Protein AF-A0A1X7D7S9-F1 (afdb_monomer)

Mean predicted aligned error: 9.65 Å

Organism: NCBI:txid1519643

Radius of gyration: 17.19 Å; Cα contacts (8 Å, |Δi|>4): 121; chains: 1; bounding box: 53×33×31 Å

Sequence (105 aa):
MAGSHLLNLKPTVRKIFLWLNSLSRKVWQDHLGNIFEETAKLDAINDYCKQAEKQAGKGNNIVLTGRAPVWMYLSIAHHMHGLAKSLSYDSPVTGIVQIFNHDPR

InterPro domains:
  IPR013409 CRISPR-associated protein Crn3/Csx3 [PF09620] (60-103)

pLDDT: mean 83.6, std 16.69, range [37.0, 97.94]

Foldseek 3Di:
DPPPPLVPDDPVVSVVVVVVVVVPQPEDEDALCVLDDPADDPVCLVVSLVVCCVRQDFAGEYEYEHDDDPVSVVSNCVSCVRGYQWYWYQDPVPGTGTPDHNPPD

Solvent-accessible surface area (backbone atoms only — not comparable to full-atom values): 6247 Å² total; per-residue (Å²): 144,83,74,76,73,62,77,78,45,58,70,70,57,38,48,51,52,52,45,55,52,63,63,55,58,59,64,38,70,54,47,53,41,75,76,42,75,94,71,80,53,80,91,47,47,68,58,49,39,50,50,51,44,69,73,50,47,70,66,25,40,37,35,49,34,68,60,66,60,71,68,55,57,53,52,38,52,60,67,36,58,88,39,34,35,27,36,28,37,53,39,97,87,77,40,77,41,78,76,50,72,67,70,92,120

Secondary structure (DSSP, 8-state):
--SSGGGGS-HHHHHHHHHHHHH---EEEEEGGGSSSSS--GGGHHHHHHHHHHHH-SS-EEEEESS--HHHHHHHHHHHHTT-SEEEEEETTTEEEEEEE----

Nearest PDB structures (foldseek):
  5eqt-assembly1_A  TM=4.354E-01  e=1.582E+00  Pyrococcus horikoshii
  5vhq-assembly1_F  TM=4.119E-01  e=3.554E+00  Homo sapiens
  4q6j-assembly1_B  TM=4.759E-01  e=8.537E+00  Listeria monocytogenes EGD-e
  8ua1-assembly1_E  TM=3.278E-01  e=3.801E+00  Saccharomyces cerevisiae
  6hq4-assembly1_B  TM=3.925E-01  e=7.980E+00  Bdellovibrio bacteriovorus HD100

Structure (mmCIF, N/CA/C/O backbone):
data_AF-A0A1X7D7S9-F1
#
_entry.id   AF-A0A1X7D7S9-F1
#
loop_
_atom_site.group_PDB
_atom_site.id
_atom_site.type_symbol
_atom_site.label_atom_id
_atom_site.label_alt_id
_atom_site.label_comp_id
_atom_site.label_asym_id
_atom_site.label_entity_id
_atom_site.label_seq_id
_atom_site.pdbx_PDB_ins_code
_atom_site.Cartn_x
_atom_site.Cartn_y
_atom_site.Cartn_z
_atom_site.occupancy
_atom_site.B_iso_or_equiv
_atom_site.auth_seq_id
_atom_site.auth_comp_id
_atom_site.auth_asym_id
_atom_site.auth_atom_id
_atom_site.pdbx_PDB_model_num
ATOM 1 N N . MET A 1 1 ? 16.690 23.941 -16.609 1.00 37.00 1 MET A N 1
ATOM 2 C CA . MET A 1 1 ? 18.089 24.423 -16.650 1.00 37.00 1 MET A CA 1
ATOM 3 C C . MET A 1 1 ? 18.795 24.054 -15.341 1.00 37.00 1 MET A C 1
ATOM 5 O O . MET A 1 1 ? 18.796 24.854 -14.423 1.00 37.00 1 MET A O 1
ATOM 9 N N . ALA A 1 2 ? 19.327 22.831 -15.204 1.00 45.22 2 ALA A N 1
ATOM 10 C CA . ALA A 1 2 ? 20.007 22.377 -13.972 1.00 45.22 2 ALA A CA 1
ATOM 11 C C . ALA A 1 2 ? 21.175 21.396 -14.245 1.00 45.22 2 ALA A C 1
ATOM 13 O O . ALA A 1 2 ? 21.523 20.581 -13.399 1.00 45.22 2 ALA A O 1
ATOM 14 N N . GLY A 1 3 ? 21.754 21.420 -15.454 1.00 43.91 3 GLY A N 1
ATOM 15 C CA . GLY A 1 3 ? 22.750 20.425 -15.890 1.00 43.91 3 GLY A CA 1
ATOM 16 C C . GLY A 1 3 ? 24.219 20.847 -15.752 1.00 43.91 3 GLY A C 1
ATOM 17 O O . GLY A 1 3 ? 25.093 19.988 -15.704 1.00 43.91 3 GLY A O 1
ATOM 18 N N . SER A 1 4 ? 24.518 22.147 -15.675 1.00 55.31 4 SER A N 1
ATOM 19 C CA . SER A 1 4 ? 25.890 22.671 -15.803 1.00 55.31 4 SER A CA 1
ATOM 20 C C . SER A 1 4 ? 26.714 22.648 -14.509 1.00 55.31 4 SER A C 1
ATOM 22 O O . SER A 1 4 ? 27.939 22.633 -14.569 1.00 55.31 4 SER A O 1
ATOM 24 N N . HIS A 1 5 ? 26.080 22.590 -13.335 1.00 57.50 5 HIS A N 1
ATOM 25 C CA . HIS A 1 5 ? 26.783 22.688 -12.047 1.00 57.50 5 HIS A CA 1
ATOM 26 C C . HIS A 1 5 ? 27.483 21.392 -11.594 1.00 57.50 5 HIS A C 1
ATOM 28 O O . HIS A 1 5 ? 28.399 21.442 -10.776 1.00 57.50 5 HIS A O 1
ATOM 34 N N . LEU A 1 6 ? 27.093 20.228 -12.128 1.00 55.03 6 LEU A N 1
ATOM 35 C CA . LEU A 1 6 ? 27.605 18.919 -11.687 1.00 55.03 6 LEU A CA 1
ATOM 36 C C . LEU A 1 6 ? 28.958 18.539 -12.298 1.00 55.03 6 LEU A C 1
ATOM 38 O O . LEU A 1 6 ? 29.644 17.656 -11.781 1.00 55.03 6 LEU A O 1
ATOM 42 N N . LEU A 1 7 ? 29.345 19.194 -13.393 1.00 59.44 7 LEU A N 1
ATOM 43 C CA . LEU A 1 7 ? 30.594 18.917 -14.106 1.00 59.44 7 LEU A CA 1
ATOM 44 C C . LEU A 1 7 ? 31.828 19.473 -13.378 1.00 59.44 7 LEU A C 1
ATOM 46 O O . LEU A 1 7 ? 32.921 18.958 -13.586 1.00 59.44 7 LEU A O 1
ATOM 50 N N . ASN A 1 8 ? 31.643 20.450 -12.484 1.00 73.94 8 ASN A N 1
ATOM 51 C CA . ASN A 1 8 ? 32.719 21.091 -11.718 1.00 73.94 8 ASN A CA 1
ATOM 52 C C . ASN A 1 8 ? 32.998 20.434 -10.352 1.00 73.94 8 ASN A C 1
ATOM 54 O O . ASN A 1 8 ? 33.858 20.895 -9.604 1.00 73.94 8 ASN A O 1
ATOM 58 N N . LEU A 1 9 ? 32.284 19.362 -9.996 1.00 73.25 9 LEU A N 1
ATOM 59 C CA . LEU A 1 9 ? 32.518 18.637 -8.747 1.00 73.25 9 LEU A CA 1
ATOM 60 C C . LEU A 1 9 ? 33.692 17.664 -8.888 1.00 73.25 9 LEU A C 1
ATOM 62 O O . LEU A 1 9 ? 33.843 16.989 -9.908 1.00 73.25 9 LEU A O 1
ATOM 66 N N . LYS A 1 10 ? 34.484 17.523 -7.816 1.00 83.31 10 LYS A N 1
ATOM 67 C CA . LYS A 1 10 ? 35.541 16.503 -7.738 1.00 83.31 10 LYS A CA 1
ATOM 68 C C . LYS A 1 10 ? 34.949 15.108 -8.030 1.00 83.31 10 LYS A C 1
ATOM 70 O O . LYS A 1 10 ? 33.843 14.827 -7.557 1.00 83.31 10 LYS A O 1
ATOM 75 N N . PRO A 1 11 ? 35.667 14.206 -8.730 1.00 77.25 11 PRO A N 1
ATOM 76 C CA . PRO A 1 11 ? 35.136 12.910 -9.176 1.00 77.25 11 PRO A CA 1
ATOM 77 C C . PRO A 1 11 ? 34.483 12.079 -8.065 1.00 77.25 11 PRO A C 1
ATOM 79 O O . PRO A 1 11 ? 33.451 11.449 -8.286 1.00 77.25 11 PRO A O 1
ATOM 82 N N . THR A 1 12 ? 35.038 12.126 -6.853 1.00 77.56 12 THR A N 1
ATOM 83 C CA . THR A 1 12 ? 34.518 11.436 -5.665 1.00 77.56 12 THR A CA 1
ATOM 84 C C . THR A 1 12 ? 33.173 12.004 -5.206 1.00 77.56 12 THR A C 1
ATOM 86 O O . THR A 1 12 ? 32.244 11.250 -4.936 1.00 77.56 12 THR A O 1
ATOM 89 N N . VAL A 1 13 ? 33.030 13.332 -5.196 1.00 72.38 13 VAL A N 1
ATOM 90 C CA . VAL A 1 13 ? 31.784 14.029 -4.831 1.00 72.38 13 VAL A CA 1
ATOM 91 C C . VAL A 1 13 ? 30.719 13.808 -5.901 1.00 72.38 13 VAL A C 1
ATOM 93 O O . VAL A 1 13 ? 29.561 13.563 -5.580 1.00 72.38 13 VAL A O 1
ATOM 96 N N . ARG A 1 14 ? 31.113 13.800 -7.179 1.00 71.69 14 ARG A N 1
ATOM 97 C CA . ARG A 1 14 ? 30.218 13.472 -8.293 1.00 71.69 14 ARG A CA 1
ATOM 98 C C . ARG A 1 14 ? 29.746 12.017 -8.233 1.00 71.69 14 ARG A C 1
ATOM 100 O O . ARG A 1 14 ? 28.567 11.774 -8.456 1.00 71.69 14 ARG A O 1
ATOM 107 N N . LYS A 1 15 ? 30.616 11.060 -7.882 1.00 68.44 15 LYS A N 1
ATOM 108 C CA . LYS A 1 15 ? 30.233 9.655 -7.644 1.00 68.44 15 LYS A CA 1
ATOM 109 C C . LYS A 1 15 ? 29.254 9.518 -6.483 1.00 68.44 15 LYS A C 1
ATOM 111 O O . LYS A 1 15 ? 28.262 8.826 -6.648 1.00 68.44 15 LYS A O 1
ATOM 116 N N . ILE A 1 16 ? 29.486 10.199 -5.359 1.00 70.75 16 ILE A N 1
ATOM 117 C CA . ILE A 1 16 ? 28.564 10.195 -4.212 1.00 70.75 16 ILE A CA 1
ATOM 118 C C . ILE A 1 16 ? 27.227 10.833 -4.597 1.00 70.75 16 ILE A C 1
ATOM 120 O O . ILE A 1 16 ? 26.188 10.258 -4.323 1.00 70.75 16 ILE A O 1
ATOM 124 N N . PHE A 1 17 ? 27.226 11.967 -5.295 1.00 56.91 17 PHE A N 1
ATOM 125 C CA . PHE A 1 17 ? 26.001 12.635 -5.738 1.00 56.91 17 PHE A CA 1
ATOM 126 C C . PHE A 1 17 ? 25.213 11.810 -6.767 1.00 56.91 17 PHE A C 1
ATOM 128 O O . PHE A 1 17 ? 23.991 11.721 -6.685 1.00 56.91 17 PHE A O 1
ATOM 135 N N . LEU A 1 18 ? 25.892 11.175 -7.727 1.00 57.25 18 LEU A N 1
ATOM 136 C CA . LEU A 1 18 ? 25.266 10.264 -8.688 1.00 57.25 18 LEU A CA 1
ATOM 137 C C . LEU A 1 18 ? 24.799 8.968 -8.022 1.00 57.25 18 LEU A C 1
ATOM 139 O O . LEU A 1 18 ? 23.769 8.442 -8.414 1.00 57.25 18 LEU A O 1
ATOM 143 N N . TRP A 1 19 ? 25.505 8.475 -7.005 1.00 57.12 19 TRP A N 1
ATOM 144 C CA . TRP A 1 19 ? 25.090 7.325 -6.205 1.00 57.12 19 TRP A CA 1
ATOM 145 C C . TRP A 1 19 ? 23.889 7.661 -5.312 1.00 57.12 19 TRP A C 1
ATOM 147 O O . TRP A 1 19 ? 22.924 6.914 -5.316 1.00 57.12 19 TRP A O 1
ATOM 157 N N . LEU A 1 20 ? 23.863 8.822 -4.653 1.00 55.84 20 LEU A N 1
ATOM 158 C CA . LEU A 1 20 ? 22.705 9.330 -3.907 1.00 55.84 20 LEU A CA 1
ATOM 159 C C . LEU A 1 20 ? 21.495 9.561 -4.829 1.00 55.84 20 LEU A C 1
ATOM 161 O O . LEU A 1 20 ? 20.379 9.206 -4.470 1.00 55.84 20 LEU A O 1
ATOM 165 N N . ASN A 1 21 ? 21.703 10.061 -6.052 1.00 49.41 21 ASN A N 1
ATOM 166 C CA . ASN A 1 21 ? 20.638 10.151 -7.061 1.00 49.41 21 ASN A CA 1
ATOM 167 C C . ASN A 1 21 ? 20.278 8.789 -7.686 1.00 49.41 21 ASN A C 1
ATOM 169 O O . ASN A 1 21 ? 19.143 8.571 -8.090 1.00 49.41 21 ASN A O 1
ATOM 173 N N . SER A 1 22 ? 21.196 7.829 -7.743 1.00 49.78 22 SER A N 1
ATOM 174 C CA . SER A 1 22 ? 20.890 6.448 -8.135 1.00 49.78 22 SER A CA 1
ATOM 175 C C . SER A 1 22 ? 20.127 5.706 -7.034 1.00 49.78 22 SER A C 1
ATOM 177 O O . SER A 1 22 ? 19.363 4.789 -7.332 1.00 49.78 22 SER A O 1
ATOM 179 N N . LEU A 1 23 ? 20.325 6.096 -5.773 1.00 49.69 23 LEU A N 1
ATOM 180 C CA . LEU A 1 23 ? 19.499 5.717 -4.631 1.00 49.69 23 LEU A CA 1
ATOM 181 C C . LEU A 1 23 ? 18.185 6.500 -4.597 1.00 49.69 23 LEU A C 1
ATOM 183 O O . LEU A 1 23 ? 17.218 6.000 -4.033 1.00 49.69 23 LEU A O 1
ATOM 187 N N . SER A 1 24 ? 18.093 7.637 -5.300 1.00 45.84 24 SER A N 1
ATOM 188 C CA . SER A 1 24 ? 16.828 8.287 -5.665 1.00 45.84 24 SER A CA 1
ATOM 189 C C . SER A 1 24 ? 16.077 7.500 -6.754 1.00 45.84 24 SER A C 1
ATOM 191 O O . SER A 1 24 ? 15.534 8.034 -7.718 1.00 45.84 24 SER A O 1
ATOM 193 N N . ARG A 1 25 ? 15.977 6.176 -6.593 1.00 50.88 25 ARG A N 1
ATOM 194 C CA . ARG A 1 25 ? 14.780 5.492 -7.083 1.00 50.88 25 ARG A CA 1
ATOM 195 C C . ARG A 1 25 ? 13.647 6.128 -6.298 1.00 50.88 25 ARG A C 1
ATOM 197 O O . ARG A 1 25 ? 13.679 6.043 -5.077 1.00 50.88 25 ARG A O 1
ATOM 204 N N . LYS A 1 26 ? 12.727 6.832 -6.966 1.00 52.69 26 LYS A N 1
ATOM 205 C CA . LYS A 1 26 ? 11.557 7.427 -6.309 1.00 52.69 26 LYS A CA 1
ATOM 206 C C . LYS A 1 26 ? 10.877 6.330 -5.496 1.00 52.69 26 LYS A C 1
ATOM 208 O O . LYS A 1 26 ? 10.229 5.455 -6.066 1.00 52.69 26 LYS A O 1
ATOM 213 N N . VAL A 1 27 ? 11.111 6.350 -4.189 1.00 56.03 27 VAL A N 1
ATOM 214 C CA . VAL A 1 27 ? 10.352 5.574 -3.229 1.00 56.03 27 VAL A CA 1
ATOM 215 C C . VAL A 1 27 ? 9.164 6.448 -2.918 1.00 56.03 27 VAL A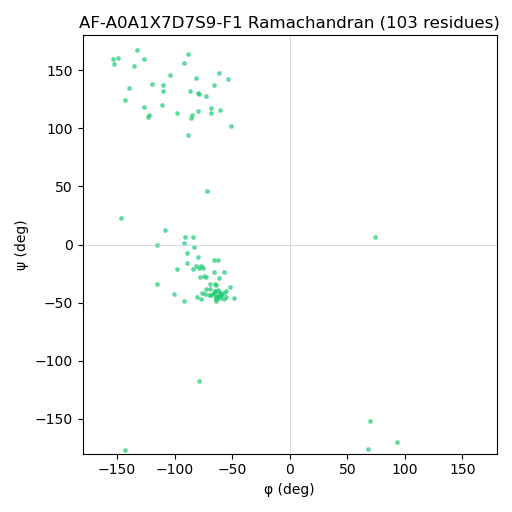 C 1
ATOM 217 O O . VAL A 1 27 ? 9.316 7.517 -2.328 1.00 56.03 27 VAL A O 1
ATOM 220 N N . TRP A 1 28 ? 8.000 6.040 -3.400 1.00 62.94 28 TRP A N 1
ATOM 221 C CA . TRP A 1 28 ? 6.780 6.639 -2.906 1.00 62.94 28 TRP A CA 1
ATOM 222 C C . TRP A 1 28 ? 6.469 5.982 -1.566 1.00 62.94 28 TRP A C 1
ATOM 224 O O . TRP A 1 28 ? 6.266 4.769 -1.505 1.00 62.94 28 TRP A O 1
ATOM 234 N N . GLN A 1 29 ? 6.517 6.781 -0.506 1.00 60.00 29 GLN A N 1
ATOM 235 C CA . GLN A 1 29 ? 6.137 6.391 0.841 1.00 60.00 29 GLN A CA 1
ATOM 236 C C . GLN A 1 29 ? 5.051 7.362 1.276 1.00 60.00 29 GLN A C 1
ATOM 238 O O . GLN A 1 29 ? 5.322 8.546 1.463 1.00 60.00 29 GLN A O 1
ATOM 243 N N . ASP A 1 30 ? 3.824 6.871 1.381 1.00 66.38 30 ASP A N 1
ATOM 244 C C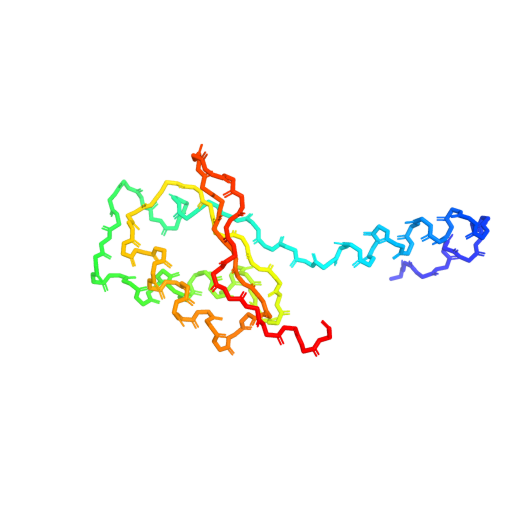A . ASP A 1 30 ? 2.704 7.671 1.861 1.00 66.38 30 ASP A CA 1
ATOM 245 C C . ASP A 1 30 ? 1.879 6.872 2.861 1.00 66.38 30 ASP A C 1
ATOM 247 O O . ASP A 1 30 ? 1.850 5.633 2.864 1.00 66.38 30 ASP A O 1
ATOM 251 N N . HIS A 1 31 ? 1.220 7.616 3.735 1.00 77.75 31 HIS A N 1
ATOM 252 C CA . HIS A 1 31 ? 0.373 7.074 4.772 1.00 77.75 31 HIS A CA 1
ATOM 253 C C . HIS A 1 31 ? -1.013 6.830 4.187 1.00 77.75 31 HIS A C 1
ATOM 255 O O . HIS A 1 31 ? -1.758 7.772 3.928 1.00 77.75 31 HIS A O 1
ATOM 261 N N . LEU A 1 32 ? -1.403 5.558 4.052 1.00 86.44 32 LEU A N 1
ATOM 262 C CA . LEU A 1 32 ? -2.727 5.186 3.536 1.00 86.44 32 LEU A CA 1
ATOM 263 C C . LEU A 1 32 ? -3.883 5.799 4.340 1.00 86.44 32 LEU A C 1
ATOM 265 O O . LEU A 1 32 ? -4.966 5.996 3.797 1.00 86.44 32 LEU A O 1
ATOM 269 N N . GLY A 1 33 ? -3.637 6.154 5.604 1.00 84.56 33 GLY A N 1
ATOM 270 C CA . GLY A 1 33 ? -4.588 6.870 6.455 1.00 84.56 33 GLY A CA 1
ATOM 271 C C . GLY A 1 33 ? -4.975 8.266 5.958 1.00 84.56 33 GLY A C 1
ATOM 272 O O . GLY A 1 33 ? -5.948 8.810 6.450 1.00 84.56 33 GLY A O 1
ATOM 273 N N . ASN A 1 34 ? -4.257 8.836 4.986 1.00 88.56 34 ASN A N 1
ATOM 274 C CA . ASN A 1 34 ? -4.582 10.140 4.399 1.00 88.56 34 ASN A CA 1
ATOM 275 C C . ASN A 1 34 ? -5.536 10.036 3.192 1.00 88.56 34 ASN A C 1
ATOM 277 O O . ASN A 1 34 ? -5.951 11.057 2.649 1.00 88.56 34 ASN A O 1
ATOM 281 N N . ILE A 1 35 ? -5.841 8.818 2.726 1.00 88.88 35 ILE A N 1
ATOM 282 C CA . ILE A 1 35 ? -6.647 8.562 1.514 1.00 88.88 35 ILE A CA 1
ATOM 283 C C . ILE A 1 35 ? -8.153 8.483 1.839 1.00 88.88 35 ILE A C 1
ATOM 285 O O . ILE A 1 35 ? -9.008 8.582 0.957 1.00 88.88 35 ILE A O 1
ATOM 289 N N . PHE A 1 36 ? -8.489 8.314 3.114 1.00 91.56 36 PHE A N 1
ATOM 290 C CA . PHE A 1 36 ? -9.850 8.299 3.634 1.00 91.56 36 PHE A CA 1
ATOM 291 C C . PHE A 1 36 ? -9.933 9.199 4.870 1.00 91.56 36 PHE A C 1
ATOM 293 O O . PHE A 1 36 ? -8.914 9.629 5.399 1.00 91.56 36 PHE A O 1
ATOM 300 N N . GLU A 1 37 ? -11.153 9.505 5.303 1.00 88.56 37 GLU A N 1
ATOM 301 C CA . GLU A 1 37 ? -11.391 10.286 6.518 1.00 88.56 37 GLU A CA 1
ATOM 302 C C . GLU A 1 37 ? -11.230 9.389 7.760 1.00 88.56 37 GLU A C 1
ATOM 304 O O . GLU A 1 37 ? -10.169 8.827 8.010 1.00 88.56 37 GLU A O 1
ATOM 309 N N . GLU A 1 38 ? -12.284 9.201 8.550 1.00 89.12 38 GLU A N 1
ATOM 310 C CA . GLU A 1 38 ? -12.197 8.423 9.787 1.00 89.12 38 GLU A CA 1
ATOM 311 C C . GLU A 1 38 ? -12.253 6.913 9.536 1.00 89.12 38 GLU A C 1
ATOM 313 O O . GLU A 1 38 ? -11.468 6.144 10.091 1.00 89.12 38 GLU A O 1
ATOM 318 N N . THR A 1 39 ? -13.185 6.472 8.684 1.00 94.19 39 THR A N 1
ATOM 319 C CA . THR A 1 39 ? -13.414 5.053 8.389 1.00 94.19 39 THR A CA 1
ATOM 320 C C . THR A 1 39 ? -13.354 4.806 6.889 1.00 94.19 39 THR A C 1
ATOM 322 O O . THR A 1 39 ? -14.179 5.316 6.130 1.00 94.19 39 THR A O 1
ATOM 325 N N . ALA A 1 40 ? -12.396 3.983 6.462 1.00 95.38 40 ALA A N 1
ATOM 326 C CA . ALA A 1 40 ? -12.319 3.514 5.084 1.00 95.38 40 ALA A CA 1
ATOM 327 C C . ALA A 1 40 ? -13.525 2.622 4.754 1.00 95.38 40 ALA A C 1
ATOM 329 O O . ALA A 1 40 ? -13.898 1.750 5.545 1.00 95.38 40 ALA A O 1
ATOM 330 N N . LYS A 1 41 ? -14.110 2.812 3.571 1.00 96.69 41 LYS A N 1
ATOM 331 C CA . LYS A 1 41 ? -15.296 2.070 3.133 1.00 96.69 41 LYS A CA 1
ATOM 332 C C . LYS A 1 41 ? -14.955 1.097 2.009 1.00 96.69 41 LYS A C 1
ATOM 334 O O . LYS A 1 41 ? -14.211 1.433 1.092 1.00 96.69 41 LYS A O 1
ATOM 339 N N . LEU A 1 42 ? -15.501 -0.117 2.078 1.00 96.56 42 LEU A N 1
ATOM 340 C CA . LEU A 1 42 ? -15.249 -1.159 1.074 1.00 96.56 42 LEU A CA 1
ATOM 341 C C . LEU A 1 42 ? -15.797 -0.786 -0.314 1.00 96.56 42 LEU A C 1
ATOM 343 O O . LEU A 1 42 ? -15.192 -1.127 -1.325 1.00 96.56 42 LEU A O 1
ATOM 347 N N . ASP A 1 43 ? -16.914 -0.064 -0.378 1.00 97.38 43 ASP A N 1
ATOM 348 C CA . ASP A 1 43 ? -17.505 0.409 -1.638 1.00 97.38 43 ASP A CA 1
ATOM 349 C C . ASP A 1 43 ? -16.617 1.430 -2.377 1.00 97.38 43 ASP A C 1
ATOM 351 O O . ASP A 1 43 ? -16.675 1.524 -3.602 1.00 97.38 43 ASP A O 1
ATOM 355 N N . ALA A 1 44 ? -15.729 2.118 -1.657 1.00 97.44 44 ALA A N 1
ATOM 356 C CA . ALA A 1 44 ? -14.774 3.087 -2.187 1.00 97.44 44 ALA A CA 1
ATOM 357 C C . ALA A 1 44 ? -13.403 2.484 -2.573 1.00 97.44 44 ALA A C 1
ATOM 359 O O . ALA A 1 44 ? -12.494 3.231 -2.942 1.00 97.44 44 ALA A O 1
ATOM 360 N N . ILE A 1 45 ? -13.226 1.149 -2.537 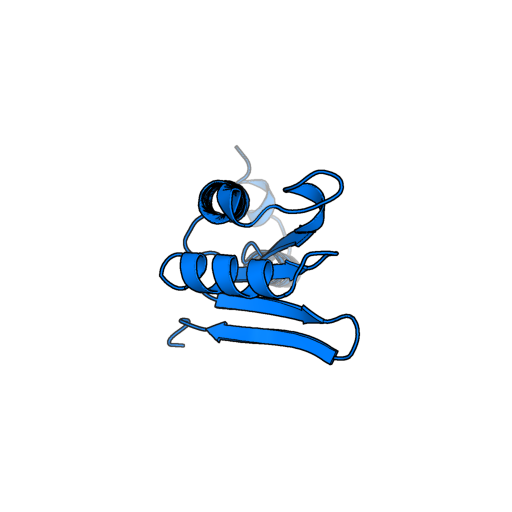1.00 97.19 45 ILE A N 1
ATOM 361 C CA . ILE A 1 45 ? -11.944 0.471 -2.850 1.00 97.19 45 ILE A CA 1
ATOM 362 C C . ILE A 1 45 ? -11.323 0.975 -4.157 1.00 97.19 45 ILE A C 1
ATOM 364 O O . ILE A 1 45 ? -10.130 1.279 -4.206 1.00 97.19 45 ILE A O 1
ATOM 368 N N . ASN A 1 46 ? -12.127 1.086 -5.216 1.00 97.81 46 ASN A N 1
ATOM 369 C CA . ASN A 1 46 ? -11.634 1.495 -6.529 1.00 97.81 46 ASN A CA 1
ATOM 370 C C . ASN A 1 46 ? -11.080 2.927 -6.523 1.00 97.81 46 ASN A C 1
ATOM 372 O O . ASN A 1 46 ? -10.097 3.207 -7.212 1.00 97.81 46 ASN A O 1
ATOM 376 N N . ASP A 1 47 ? -11.675 3.827 -5.742 1.00 97.69 47 ASP A N 1
ATOM 377 C CA . ASP A 1 47 ? -11.220 5.212 -5.640 1.00 97.69 47 ASP A CA 1
ATOM 378 C C . ASP A 1 47 ? -9.913 5.304 -4.860 1.00 97.69 47 ASP A C 1
ATOM 380 O O . ASP A 1 47 ? -9.007 6.035 -5.259 1.00 97.69 47 ASP A O 1
ATOM 384 N N . TYR A 1 48 ? -9.762 4.499 -3.810 1.00 96.19 48 TYR A N 1
ATOM 385 C CA . TYR A 1 48 ? -8.508 4.390 -3.071 1.00 96.19 48 TYR A CA 1
ATOM 386 C C . TYR A 1 48 ? -7.366 3.857 -3.9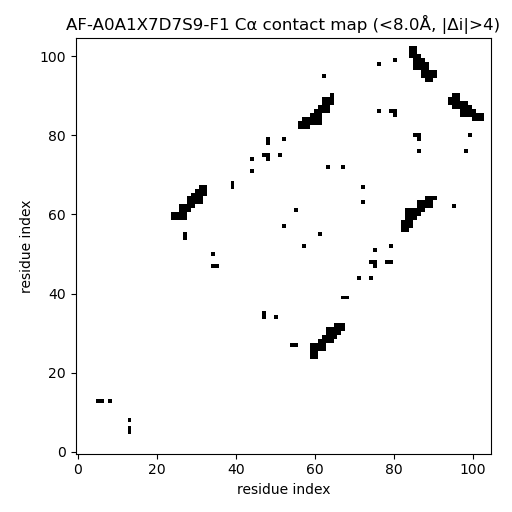41 1.00 96.19 48 TYR A C 1
ATOM 388 O O . TYR A 1 48 ? -6.277 4.431 -3.944 1.00 96.19 48 TYR A O 1
ATOM 396 N N . CYS A 1 49 ? -7.618 2.813 -4.737 1.00 96.44 49 CYS A N 1
ATOM 397 C CA . CYS A 1 49 ? -6.639 2.280 -5.686 1.00 96.44 49 CYS A CA 1
ATOM 398 C C . CYS A 1 49 ? -6.214 3.332 -6.722 1.00 96.44 49 CYS A C 1
ATOM 400 O O . CYS A 1 49 ? -5.022 3.500 -6.977 1.00 96.44 49 CYS A O 1
ATOM 402 N N . LYS A 1 50 ? -7.166 4.098 -7.273 1.00 96.50 50 LYS A N 1
ATOM 403 C CA . LYS A 1 50 ? -6.872 5.188 -8.220 1.00 96.50 50 LYS A CA 1
ATOM 404 C C . LYS A 1 50 ? -6.075 6.323 -7.582 1.00 96.50 50 LYS A C 1
ATOM 406 O O . LYS A 1 50 ? -5.189 6.879 -8.229 1.00 96.50 50 LYS A O 1
ATOM 411 N N . GLN A 1 51 ? -6.383 6.687 -6.337 1.00 94.62 51 GLN A N 1
ATOM 412 C CA . GLN A 1 51 ? -5.626 7.701 -5.603 1.00 94.62 51 GLN A CA 1
ATOM 413 C C . GLN A 1 51 ? -4.186 7.241 -5.359 1.00 94.62 51 GLN A C 1
ATOM 415 O O . GLN A 1 51 ? -3.259 7.981 -5.688 1.00 94.62 51 GLN A O 1
ATOM 420 N N . ALA A 1 52 ? -4.001 6.001 -4.897 1.00 93.25 52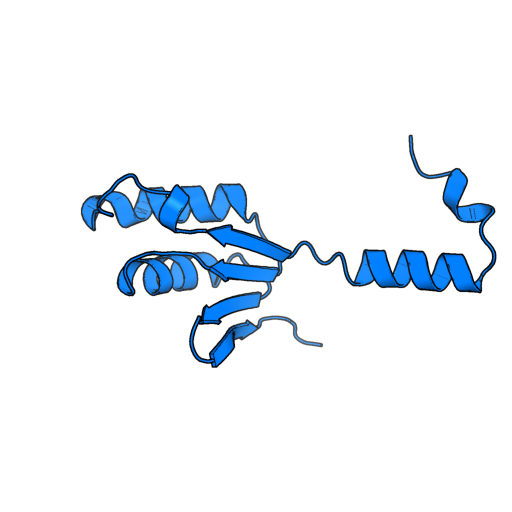 ALA A N 1
ATOM 421 C CA . ALA A 1 52 ? -2.682 5.407 -4.711 1.00 93.25 52 ALA A CA 1
ATOM 422 C C . ALA A 1 52 ? -1.893 5.344 -6.031 1.00 93.25 52 ALA A C 1
ATOM 424 O O . ALA A 1 52 ? -0.735 5.750 -6.066 1.00 93.25 52 ALA A O 1
ATOM 425 N N . GLU A 1 53 ? -2.514 4.932 -7.143 1.00 94.25 53 GLU A N 1
ATOM 426 C CA . GLU A 1 53 ? -1.879 4.944 -8.471 1.00 94.25 53 GLU A CA 1
ATOM 427 C C . GLU A 1 53 ? -1.462 6.361 -8.889 1.00 94.25 53 GLU A C 1
ATOM 429 O O . GLU A 1 53 ? -0.339 6.569 -9.353 1.00 94.25 53 GLU A O 1
ATOM 434 N N . LYS A 1 54 ? -2.348 7.350 -8.714 1.00 92.88 54 LYS A N 1
ATOM 435 C CA . LYS A 1 54 ? -2.077 8.750 -9.069 1.00 92.88 54 LYS A CA 1
ATOM 436 C C . LYS A 1 54 ? -0.905 9.322 -8.271 1.00 92.88 54 LYS A C 1
ATOM 438 O O . LYS A 1 54 ? -0.103 10.067 -8.829 1.00 92.88 54 LYS A O 1
ATOM 443 N N . GLN A 1 55 ? -0.823 9.002 -6.982 1.00 90.06 55 GLN A N 1
ATOM 444 C CA . GLN A 1 55 ? 0.215 9.503 -6.084 1.00 90.06 55 GLN A CA 1
ATOM 445 C C . GLN A 1 55 ? 1.550 8.770 -6.293 1.00 90.06 55 GLN A C 1
ATOM 447 O O . GLN A 1 55 ? 2.590 9.416 -6.429 1.00 90.06 55 GLN A O 1
ATOM 452 N N . ALA A 1 56 ? 1.522 7.436 -6.372 1.00 90.38 56 ALA A N 1
ATOM 453 C CA . ALA A 1 56 ? 2.720 6.610 -6.490 1.00 90.38 56 ALA A CA 1
ATOM 454 C C . ALA A 1 56 ? 3.313 6.587 -7.905 1.00 90.38 56 ALA A C 1
ATOM 456 O O . ALA A 1 56 ? 4.525 6.424 -8.070 1.00 90.38 56 ALA A O 1
ATOM 457 N N . GLY A 1 57 ? 2.483 6.774 -8.933 1.00 90.44 57 GLY A N 1
ATOM 458 C CA . GLY A 1 57 ? 2.877 6.656 -10.332 1.00 90.44 57 GLY A CA 1
ATOM 459 C C . GLY A 1 57 ? 3.232 5.222 -10.744 1.00 90.44 57 GLY A C 1
ATOM 460 O O . GLY A 1 57 ? 3.105 4.267 -9.979 1.00 90.44 57 GLY A O 1
ATOM 461 N N . LYS A 1 58 ? 3.690 5.067 -11.991 1.00 92.75 58 LYS A N 1
ATOM 462 C CA . LYS A 1 58 ? 4.017 3.765 -12.602 1.00 92.75 58 LYS A CA 1
ATOM 463 C C . LYS A 1 58 ? 5.528 3.540 -12.660 1.00 92.75 58 LYS A C 1
ATOM 465 O O . LYS A 1 58 ? 6.288 4.487 -12.850 1.00 92.75 58 LYS A O 1
ATOM 470 N N . GLY A 1 59 ? 5.961 2.289 -12.512 1.00 91.81 59 GLY A N 1
ATOM 471 C CA . GLY A 1 59 ? 7.362 1.859 -12.598 1.00 91.81 59 GLY A CA 1
ATOM 472 C C . GLY A 1 59 ? 8.239 2.235 -11.398 1.00 91.81 59 GLY A C 1
ATOM 473 O O . GLY A 1 59 ? 9.451 2.020 -11.438 1.00 91.81 59 GLY A O 1
ATOM 474 N N . ASN A 1 60 ? 7.652 2.787 -10.335 1.00 91.62 60 ASN A N 1
ATOM 475 C CA . ASN A 1 60 ? 8.373 3.188 -9.128 1.00 91.62 60 ASN A CA 1
ATOM 476 C C . ASN A 1 60 ? 8.474 2.042 -8.114 1.00 91.62 60 ASN A C 1
ATOM 478 O O . ASN A 1 60 ? 7.751 1.046 -8.201 1.00 91.62 60 ASN A O 1
ATOM 482 N N . ASN A 1 61 ? 9.374 2.202 -7.145 1.00 92.38 61 ASN A N 1
ATOM 483 C CA . ASN A 1 61 ? 9.390 1.368 -5.949 1.00 92.38 61 ASN A CA 1
ATOM 484 C C . ASN A 1 61 ? 8.447 1.999 -4.923 1.00 92.38 61 ASN A C 1
ATOM 486 O O . ASN A 1 61 ? 8.508 3.206 -4.690 1.00 92.38 61 ASN A O 1
ATOM 490 N N . ILE A 1 62 ? 7.579 1.202 -4.319 1.00 93.94 62 ILE A N 1
ATOM 491 C CA . ILE A 1 62 ? 6.501 1.693 -3.460 1.00 93.94 62 ILE A CA 1
ATOM 492 C C . ILE A 1 62 ? 6.675 1.122 -2.059 1.00 93.94 62 ILE A C 1
ATOM 494 O O . ILE A 1 62 ? 6.968 -0.060 -1.900 1.00 93.94 62 ILE A O 1
ATOM 498 N N . VAL A 1 63 ? 6.468 1.952 -1.041 1.00 95.06 63 VAL A N 1
ATOM 499 C CA . VAL A 1 63 ? 6.359 1.521 0.353 1.00 95.06 63 VAL A CA 1
ATOM 500 C C . VAL A 1 63 ? 5.005 1.975 0.885 1.00 95.06 63 VAL A C 1
ATOM 502 O O . VAL A 1 63 ? 4.763 3.168 1.050 1.00 95.06 63 VAL A O 1
ATOM 505 N N . LEU A 1 64 ? 4.112 1.023 1.148 1.00 94.69 64 LEU A N 1
ATOM 506 C CA . LEU A 1 64 ? 2.842 1.294 1.814 1.00 94.69 64 LEU A CA 1
ATOM 507 C C . LEU A 1 64 ? 3.082 1.425 3.319 1.00 94.69 64 LEU A C 1
ATOM 509 O O . LEU A 1 64 ? 3.674 0.536 3.928 1.00 94.69 64 LEU A O 1
ATOM 513 N N . THR A 1 65 ? 2.589 2.499 3.930 1.00 92.88 65 THR A N 1
ATOM 514 C CA . THR A 1 65 ? 2.685 2.723 5.380 1.00 92.88 65 THR A CA 1
ATOM 515 C C . THR A 1 65 ? 1.415 3.396 5.914 1.00 92.88 65 THR A C 1
ATOM 517 O O . THR A 1 65 ? 0.438 3.587 5.186 1.00 92.88 65 THR A O 1
ATOM 520 N N . GLY A 1 66 ? 1.386 3.715 7.204 1.00 90.25 66 GLY A N 1
ATOM 521 C CA . GLY A 1 66 ? 0.292 4.425 7.862 1.00 90.25 66 GLY A CA 1
ATOM 522 C C . GLY A 1 66 ? -0.762 3.532 8.513 1.00 90.25 66 GLY A C 1
ATOM 523 O O . GLY A 1 66 ? -0.577 2.338 8.712 1.00 90.25 66 GLY A O 1
ATOM 524 N N . ARG A 1 67 ? -1.867 4.150 8.936 1.00 90.88 67 ARG A N 1
ATOM 525 C CA . ARG A 1 67 ? -2.990 3.455 9.573 1.00 90.88 67 ARG A CA 1
ATOM 526 C C . ARG A 1 67 ? -4.058 3.210 8.518 1.00 90.88 67 ARG A C 1
ATOM 528 O O . ARG A 1 67 ? -4.662 4.164 8.050 1.00 90.88 67 ARG A O 1
ATOM 535 N N . ALA A 1 68 ? -4.301 1.955 8.167 1.00 94.19 68 ALA A N 1
ATOM 536 C CA . ALA A 1 68 ? -5.409 1.571 7.302 1.00 94.19 68 ALA A CA 1
ATOM 537 C C . ALA A 1 68 ? -5.842 0.128 7.597 1.00 94.19 68 ALA A C 1
ATOM 539 O O . ALA A 1 68 ? -5.064 -0.646 8.165 1.00 94.19 68 ALA A O 1
ATOM 540 N N . PRO A 1 69 ? -7.071 -0.265 7.228 1.00 95.25 69 PRO A N 1
ATOM 541 C CA . PRO A 1 69 ? -7.496 -1.652 7.339 1.00 95.25 69 PRO A CA 1
ATOM 542 C C . PRO A 1 69 ? -6.640 -2.588 6.479 1.00 95.25 69 PRO A C 1
ATOM 544 O O . PRO A 1 69 ? -6.227 -2.236 5.375 1.00 95.25 69 PRO A O 1
ATOM 547 N N . VAL A 1 70 ? -6.445 -3.826 6.940 1.00 95.12 70 V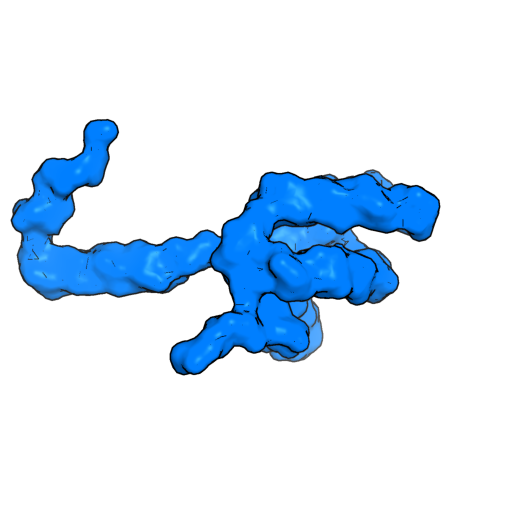AL A N 1
ATOM 548 C CA . VAL A 1 70 ? -5.630 -4.838 6.237 1.00 95.12 70 VAL A CA 1
ATOM 549 C C . VAL A 1 70 ? -6.110 -5.072 4.800 1.00 95.12 70 VAL A C 1
ATOM 551 O O . VAL A 1 70 ? -5.297 -5.167 3.881 1.00 95.12 70 VAL A O 1
ATOM 554 N N . TRP A 1 71 ? -7.427 -5.102 4.573 1.00 97.12 71 TRP A N 1
ATOM 555 C CA . TRP A 1 71 ? -7.994 -5.295 3.235 1.00 97.12 71 TRP A CA 1
ATOM 556 C C . TRP A 1 71 ? -7.595 -4.186 2.251 1.00 97.12 71 TRP A C 1
ATOM 558 O O . TRP A 1 71 ? -7.489 -4.446 1.053 1.00 97.12 71 TRP A O 1
ATOM 568 N N . MET A 1 72 ? -7.332 -2.967 2.732 1.00 96.31 72 MET A N 1
ATOM 569 C CA . MET A 1 72 ? -6.936 -1.839 1.890 1.00 96.31 72 MET A CA 1
ATOM 570 C C . MET A 1 72 ? -5.497 -2.007 1.400 1.00 96.31 72 MET A C 1
ATOM 572 O O . MET A 1 72 ? -5.240 -1.827 0.212 1.00 96.31 72 MET A O 1
ATOM 576 N N . TYR A 1 73 ? -4.586 -2.448 2.278 1.00 95.69 73 TYR A N 1
ATOM 577 C CA . TYR A 1 73 ? -3.222 -2.822 1.886 1.00 95.69 73 TYR A CA 1
ATOM 578 C C . TYR A 1 73 ? -3.228 -3.903 0.809 1.00 95.69 73 TYR A C 1
ATOM 580 O O . TYR A 1 73 ? -2.546 -3.758 -0.201 1.00 95.69 73 TYR A O 1
ATOM 588 N N . LEU A 1 74 ? -4.027 -4.958 0.998 1.00 97.31 74 LEU A N 1
ATOM 589 C CA . LEU A 1 74 ? -4.134 -6.057 0.037 1.00 97.31 74 LEU A CA 1
ATOM 590 C C . LEU A 1 74 ? -4.693 -5.583 -1.309 1.00 97.31 74 LEU A C 1
ATOM 592 O O . LEU A 1 74 ? -4.135 -5.911 -2.354 1.00 97.31 74 LEU A O 1
ATOM 596 N N . SER A 1 75 ? -5.756 -4.777 -1.284 1.00 97.94 75 SER A N 1
ATOM 597 C CA . SER A 1 75 ? -6.405 -4.268 -2.498 1.00 97.94 75 SER A CA 1
ATOM 598 C C . SER A 1 75 ? -5.470 -3.361 -3.302 1.00 97.94 75 SER A C 1
ATOM 600 O O . SER A 1 75 ? -5.320 -3.546 -4.510 1.00 97.94 75 SER A O 1
ATOM 602 N N . ILE A 1 76 ? -4.783 -2.429 -2.633 1.00 96.94 76 ILE A N 1
ATOM 603 C CA . ILE A 1 76 ? -3.828 -1.519 -3.279 1.00 96.94 76 ILE A CA 1
ATOM 604 C C . ILE A 1 76 ? -2.601 -2.286 -3.773 1.00 96.94 76 ILE A C 1
ATOM 606 O O . ILE A 1 76 ? -2.169 -2.066 -4.900 1.00 96.94 76 ILE A O 1
ATOM 610 N N . ALA A 1 77 ? -2.052 -3.211 -2.981 1.00 97.06 77 ALA A N 1
ATOM 611 C CA . ALA A 1 77 ? -0.916 -4.022 -3.410 1.00 97.06 77 ALA A CA 1
ATOM 612 C C . ALA A 1 77 ? -1.253 -4.852 -4.658 1.00 97.06 77 ALA A C 1
ATOM 614 O O . ALA A 1 77 ? -0.451 -4.905 -5.588 1.00 97.06 77 ALA A O 1
ATOM 615 N N . HIS A 1 78 ? -2.452 -5.441 -4.708 1.00 97.81 78 HIS A N 1
ATOM 616 C CA . HIS A 1 78 ? -2.927 -6.172 -5.878 1.00 97.81 78 HIS A CA 1
ATOM 617 C C . HIS A 1 78 ? -3.085 -5.261 -7.105 1.00 97.81 78 HIS A C 1
ATOM 619 O O . HIS A 1 78 ? -2.545 -5.581 -8.163 1.00 97.81 78 HIS A O 1
ATOM 625 N N . HIS A 1 79 ? -3.747 -4.105 -6.961 1.00 97.44 79 HIS A N 1
ATOM 626 C CA . HIS A 1 79 ? -3.902 -3.112 -8.038 1.00 97.44 79 HIS A CA 1
ATOM 627 C C . HIS A 1 79 ? -2.549 -2.639 -8.587 1.00 97.44 79 HIS A C 1
ATOM 629 O O . HIS A 1 79 ? -2.354 -2.536 -9.797 1.00 97.44 79 HIS A O 1
ATOM 635 N N . MET A 1 80 ? -1.583 -2.399 -7.697 1.00 96.00 80 MET A N 1
ATOM 636 C CA . MET A 1 80 ? -0.258 -1.898 -8.059 1.00 96.00 80 MET A CA 1
ATOM 637 C C . MET A 1 80 ? 0.691 -2.976 -8.593 1.00 96.00 80 MET A C 1
ATOM 639 O O . MET A 1 80 ? 1.736 -2.613 -9.129 1.00 96.00 80 MET A O 1
ATOM 643 N N . HIS A 1 81 ? 0.358 -4.269 -8.500 1.00 96.00 81 HIS A N 1
ATOM 644 C CA . HIS A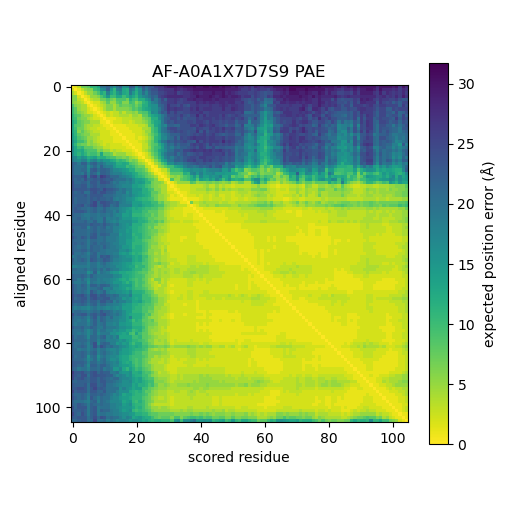 1 81 ? 1.243 -5.368 -8.905 1.00 96.00 81 HIS A CA 1
ATOM 645 C C . HIS A 1 81 ? 1.710 -5.238 -10.364 1.00 96.00 81 HIS A C 1
ATOM 647 O O . HIS A 1 81 ? 2.900 -5.312 -10.642 1.00 96.00 81 HIS A O 1
ATOM 653 N N . GLY A 1 82 ? 0.795 -4.927 -11.288 1.00 93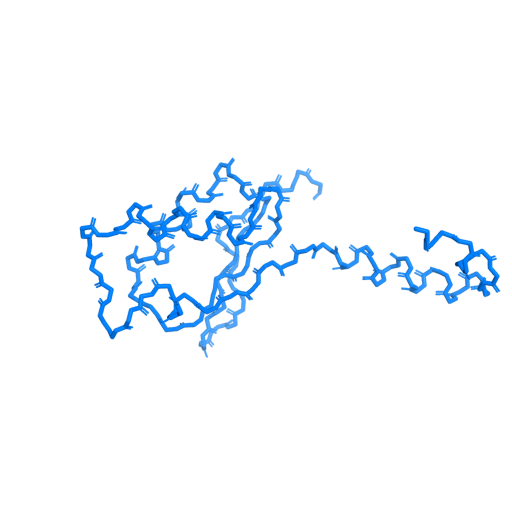.50 82 GLY A N 1
ATOM 654 C CA . GLY A 1 82 ? 1.129 -4.703 -12.702 1.00 93.50 82 GLY A CA 1
ATOM 655 C C . GLY A 1 82 ? 1.637 -3.294 -13.042 1.00 93.50 82 GLY A C 1
ATOM 656 O O . GLY A 1 82 ? 1.926 -3.016 -14.204 1.00 93.50 82 GLY A O 1
ATOM 657 N N . LEU A 1 83 ? 1.700 -2.383 -12.067 1.00 94.75 83 LEU A N 1
ATOM 658 C CA . LEU A 1 83 ? 1.991 -0.960 -12.285 1.00 94.75 83 LEU A CA 1
ATOM 659 C C . LEU A 1 83 ? 3.310 -0.519 -11.650 1.00 94.75 83 LEU A C 1
ATOM 661 O O . LEU A 1 83 ? 3.985 0.358 -12.189 1.00 94.75 83 LEU A O 1
ATOM 665 N N . ALA A 1 84 ? 3.672 -1.089 -10.504 1.00 94.69 84 ALA A N 1
ATOM 666 C CA . ALA A 1 84 ? 4.874 -0.763 -9.755 1.00 94.69 84 ALA A CA 1
ATOM 667 C C . ALA A 1 84 ? 6.042 -1.670 -10.151 1.00 94.69 84 ALA A C 1
ATOM 669 O O . ALA A 1 84 ? 5.861 -2.802 -10.589 1.00 94.69 84 ALA A O 1
ATOM 670 N N . LYS A 1 85 ? 7.269 -1.191 -9.940 1.00 94.44 85 LYS A N 1
ATOM 671 C CA . LYS A 1 85 ? 8.466 -2.024 -10.099 1.00 94.44 85 LYS A CA 1
ATOM 672 C C . LYS A 1 85 ? 8.641 -2.980 -8.918 1.00 94.44 85 LYS A C 1
ATOM 674 O O . LYS A 1 85 ? 9.024 -4.133 -9.089 1.00 94.44 85 LYS A O 1
ATOM 679 N N . SER A 1 86 ? 8.401 -2.481 -7.713 1.00 95.06 86 SER A N 1
ATOM 680 C CA . SER A 1 86 ? 8.393 -3.263 -6.481 1.00 95.06 86 SER A CA 1
ATOM 681 C C . SER A 1 86 ? 7.475 -2.591 -5.472 1.00 95.06 86 SER A C 1
ATOM 683 O O . SER A 1 86 ? 7.247 -1.379 -5.552 1.00 95.06 86 SER A O 1
A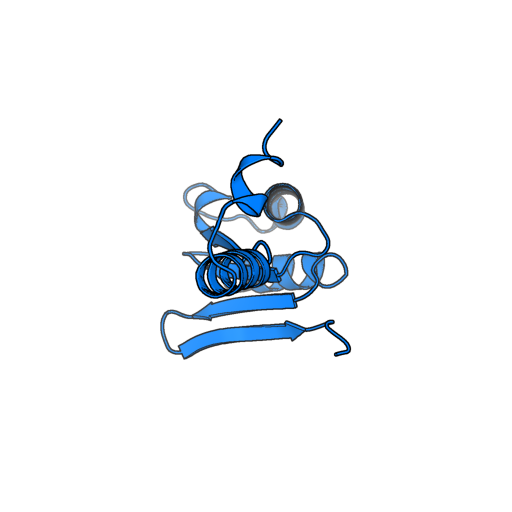TOM 685 N N . LEU A 1 87 ? 6.959 -3.369 -4.528 1.00 95.69 87 LEU A N 1
ATOM 686 C CA . LEU A 1 87 ? 6.132 -2.853 -3.450 1.00 95.69 87 LEU A CA 1
ATOM 687 C C . LEU A 1 87 ? 6.482 -3.554 -2.141 1.00 95.69 87 LEU A C 1
ATOM 689 O O . LEU A 1 87 ? 6.590 -4.782 -2.084 1.00 95.69 87 LEU A O 1
ATOM 693 N N . SER A 1 88 ? 6.622 -2.758 -1.091 1.00 96.00 88 SER A N 1
ATOM 694 C CA . SER A 1 88 ? 6.846 -3.206 0.278 1.00 96.00 88 SER A CA 1
ATOM 695 C C . SER A 1 88 ? 5.814 -2.595 1.221 1.00 96.00 88 SER A C 1
ATOM 697 O O . SER A 1 88 ? 5.206 -1.569 0.920 1.00 96.00 88 SER A O 1
ATOM 699 N N . TYR A 1 89 ? 5.635 -3.216 2.377 1.00 93.88 89 TYR A N 1
ATOM 700 C CA . TYR A 1 89 ? 4.854 -2.707 3.495 1.00 93.88 89 TYR A CA 1
ATOM 701 C C . TYR A 1 89 ? 5.790 -2.339 4.647 1.00 93.88 89 TYR A C 1
ATOM 703 O O . TYR A 1 89 ? 6.655 -3.130 5.013 1.00 93.88 89 TYR A O 1
ATOM 711 N N . ASP A 1 90 ? 5.617 -1.150 5.215 1.00 93.38 90 ASP A N 1
ATOM 712 C CA . ASP A 1 90 ? 6.301 -0.725 6.433 1.00 93.38 90 ASP A CA 1
ATOM 713 C C . ASP A 1 90 ? 5.494 -1.149 7.664 1.00 93.38 90 ASP A C 1
ATOM 715 O O . ASP A 1 90 ? 4.538 -0.489 8.081 1.00 93.38 90 ASP A O 1
ATOM 719 N N . SER A 1 91 ? 5.847 -2.318 8.197 1.00 88.31 91 SER A N 1
ATOM 720 C CA . SER A 1 91 ? 5.211 -2.898 9.373 1.00 88.31 91 SER A CA 1
ATOM 721 C C . SER A 1 91 ? 5.742 -2.248 10.648 1.00 88.31 91 SER A C 1
ATOM 723 O O . SER A 1 91 ? 6.955 -2.264 10.871 1.00 88.31 91 SER A O 1
ATOM 725 N N . PRO A 1 92 ? 4.873 -1.799 11.572 1.00 86.44 92 PRO A N 1
ATOM 726 C CA . PRO A 1 92 ? 5.322 -1.274 12.860 1.00 86.44 92 PRO A CA 1
ATOM 727 C C . PRO A 1 92 ? 5.978 -2.345 13.750 1.00 86.44 92 PRO A C 1
ATOM 729 O O . PRO A 1 92 ? 6.597 -2.002 14.751 1.00 86.44 92 PRO A O 1
ATOM 732 N N . VAL A 1 93 ? 5.832 -3.633 13.415 1.00 92.75 93 VAL A N 1
ATOM 733 C CA . VAL A 1 93 ? 6.379 -4.756 14.196 1.00 92.75 93 VAL A CA 1
ATOM 734 C C . VAL A 1 93 ? 7.671 -5.291 13.584 1.00 92.75 93 VAL A C 1
ATOM 736 O O . VAL A 1 93 ? 8.618 -5.595 14.302 1.00 92.75 93 VAL A O 1
ATOM 739 N N . THR A 1 94 ? 7.713 -5.428 12.258 1.00 92.31 94 THR A N 1
ATOM 740 C CA . THR A 1 94 ? 8.794 -6.134 11.547 1.00 92.31 94 THR A CA 1
ATOM 741 C C . THR A 1 94 ? 9.618 -5.229 10.632 1.00 92.31 94 THR A C 1
ATOM 743 O O . THR A 1 94 ? 10.547 -5.710 9.990 1.00 92.31 94 THR A O 1
ATOM 746 N N . GLY A 1 95 ? 9.292 -3.936 10.550 1.00 90.50 95 GLY A N 1
ATOM 747 C CA . GLY A 1 95 ? 9.887 -3.006 9.594 1.00 90.50 95 GLY A CA 1
ATOM 748 C C . GLY A 1 95 ? 9.451 -3.290 8.155 1.00 90.50 95 GLY A C 1
ATOM 749 O O . GLY A 1 95 ? 8.363 -3.814 7.907 1.00 90.50 95 GLY A O 1
ATOM 750 N N . ILE A 1 96 ? 10.308 -2.949 7.190 1.00 92.62 96 ILE A N 1
ATOM 751 C CA . ILE A 1 96 ? 10.005 -3.099 5.763 1.00 92.62 96 ILE A CA 1
ATOM 752 C C . ILE A 1 96 ? 9.922 -4.579 5.372 1.00 92.62 96 ILE A C 1
ATOM 754 O O . ILE A 1 96 ? 10.916 -5.302 5.391 1.00 92.62 96 ILE A O 1
ATOM 758 N N . VAL A 1 97 ? 8.741 -5.002 4.929 1.00 94.94 97 VAL A N 1
ATOM 759 C CA . VAL A 1 97 ? 8.465 -6.332 4.380 1.00 94.94 97 VAL A CA 1
ATOM 760 C C . VAL A 1 97 ? 8.182 -6.198 2.890 1.00 94.94 97 VAL A C 1
ATOM 762 O O . VAL A 1 97 ? 7.249 -5.504 2.489 1.00 94.94 97 VAL A O 1
ATOM 765 N N . GLN A 1 98 ? 8.977 -6.858 2.050 1.00 95.69 98 GLN A N 1
ATOM 766 C CA . GLN A 1 98 ? 8.744 -6.864 0.608 1.00 95.69 98 GLN A CA 1
ATOM 767 C C . GLN A 1 98 ? 7.530 -7.734 0.261 1.00 95.69 98 GLN A C 1
ATOM 769 O O . GLN A 1 98 ? 7.470 -8.893 0.659 1.00 95.69 98 GLN A O 1
ATOM 774 N N . ILE A 1 99 ? 6.581 -7.173 -0.494 1.00 96.25 99 ILE A N 1
ATOM 775 C CA . ILE A 1 99 ? 5.392 -7.891 -0.975 1.00 96.25 99 ILE A CA 1
ATOM 776 C C . ILE A 1 99 ? 5.677 -8.493 -2.353 1.00 96.25 99 ILE A C 1
ATOM 778 O O . ILE A 1 99 ? 5.447 -9.680 -2.564 1.00 96.25 99 ILE A O 1
ATOM 782 N N . PHE A 1 100 ? 6.216 -7.699 -3.284 1.00 96.94 100 PHE A N 1
ATOM 783 C CA . PHE A 1 100 ? 6.683 -8.196 -4.581 1.00 96.94 100 PHE A CA 1
ATOM 784 C C . PHE A 1 100 ? 7.857 -7.382 -5.135 1.00 96.94 100 PHE A C 1
ATOM 786 O O . PHE A 1 100 ? 8.086 -6.224 -4.763 1.00 96.94 100 PHE A O 1
ATOM 793 N N . ASN A 1 101 ? 8.589 -7.995 -6.068 1.00 95.62 101 ASN A N 1
ATOM 794 C CA . ASN A 1 101 ? 9.674 -7.373 -6.813 1.00 95.62 101 ASN A CA 1
ATOM 795 C C . ASN A 1 101 ? 9.686 -7.875 -8.256 1.00 95.62 101 ASN A C 1
ATOM 797 O O . ASN A 1 101 ? 9.796 -9.077 -8.485 1.00 95.62 101 ASN A O 1
ATOM 801 N N . HIS A 1 102 ? 9.621 -6.958 -9.215 1.00 92.69 102 HIS A N 1
ATOM 802 C CA . HIS A 1 102 ? 9.775 -7.259 -10.635 1.00 92.69 102 HIS A CA 1
ATOM 803 C C . HIS A 1 102 ? 11.103 -6.761 -11.207 1.00 92.69 102 HIS A C 1
ATOM 805 O O . HIS A 1 102 ? 11.245 -6.715 -12.424 1.00 92.69 102 HIS A O 1
ATOM 811 N N . ASP A 1 103 ? 12.073 -6.357 -10.376 1.00 86.06 103 ASP A N 1
ATOM 812 C CA . ASP A 1 103 ? 13.435 -6.104 -10.853 1.00 86.06 103 ASP A CA 1
ATOM 813 C C . ASP A 1 103 ? 14.078 -7.443 -11.257 1.00 86.06 103 ASP A C 1
ATOM 815 O O . ASP A 1 103 ? 14.290 -8.286 -10.388 1.00 86.06 103 ASP A O 1
ATOM 819 N N . PRO A 1 104 ? 14.376 -7.676 -12.549 1.00 83.38 104 PRO A N 1
ATOM 820 C CA . PRO A 1 104 ? 14.935 -8.945 -13.014 1.00 83.38 104 PRO A CA 1
ATOM 821 C C . PRO A 1 104 ? 16.465 -9.013 -12.864 1.00 83.38 104 PRO A C 1
ATOM 823 O O . PRO A 1 104 ? 17.088 -9.917 -13.415 1.00 83.38 104 PRO A O 1
ATOM 826 N N . ARG A 1 105 ? 17.077 -8.009 -12.224 1.00 71.81 105 ARG A N 1
ATOM 827 C CA . ARG A 1 105 ? 18.527 -7.852 -12.070 1.00 71.81 105 ARG A CA 1
ATOM 828 C C . ARG A 1 105 ? 19.009 -8.311 -10.707 1.00 71.81 105 ARG A C 1
ATOM 830 O O . ARG A 1 105 ? 18.275 -8.069 -9.725 1.00 71.81 105 ARG A O 1
#